Protein AF-A0A9W8CXH9-F1 (afdb_monomer_lite)

Organism: NCBI:txid1286918

Foldseek 3Di:
DLVVLVVVCCVPAPPPRDDPLVVSCVVVVHDSVVSVQSVCLACLRDDDDPVLLVVLVVCVVVVHQLCVSSCVSGVNHDSVVSVD

pLDDT: mean 85.21, std 6.74, range [55.22, 93.75]

Structure (mmCIF, N/CA/C/O backbone):
data_AF-A0A9W8CXH9-F1
#
_entry.id   AF-A0A9W8CXH9-F1
#
loop_
_atom_site.group_PDB
_atom_site.id
_atom_site.type_symbol
_atom_site.label_atom_id
_atom_site.label_alt_id
_atom_site.label_comp_id
_atom_site.label_asym_id
_atom_site.label_entity_id
_atom_site.label_seq_id
_atom_site.pdbx_PDB_ins_code
_atom_site.Cartn_x
_atom_site.Cartn_y
_atom_site.Cartn_z
_atom_site.occupancy
_atom_site.B_iso_or_equiv
_atom_site.auth_seq_id
_atom_site.auth_comp_id
_atom_site.auth_asym_id
_atom_site.auth_atom_id
_atom_site.pdbx_PDB_model_num
ATOM 1 N N . MET A 1 1 ? -5.881 6.816 -12.860 1.00 62.66 1 MET A N 1
ATOM 2 C CA . MET A 1 1 ? -4.546 7.193 -12.346 1.00 62.66 1 MET A CA 1
ATOM 3 C C . MET A 1 1 ? -3.848 6.030 -11.648 1.00 62.66 1 MET A C 1
ATOM 5 O O . MET A 1 1 ? -2.862 5.539 -12.174 1.00 62.66 1 MET A O 1
ATOM 9 N N . VAL A 1 2 ? -4.378 5.519 -10.530 1.00 70.00 2 VAL A N 1
ATOM 10 C CA . VAL A 1 2 ? -3.787 4.368 -9.815 1.00 70.00 2 VAL A CA 1
ATOM 11 C C . VAL A 1 2 ? -3.651 3.124 -10.705 1.00 70.00 2 VAL A C 1
ATOM 13 O O . VAL A 1 2 ? -2.596 2.497 -10.722 1.00 70.00 2 VAL A O 1
ATOM 16 N N . ASP A 1 3 ? -4.675 2.800 -11.497 1.00 81.25 3 ASP A N 1
ATOM 17 C CA . ASP A 1 3 ? -4.633 1.614 -12.365 1.00 81.25 3 ASP A CA 1
ATOM 18 C C . ASP A 1 3 ? -3.701 1.780 -13.574 1.00 81.25 3 ASP A C 1
ATOM 20 O O . ASP A 1 3 ? -3.082 0.814 -14.006 1.00 8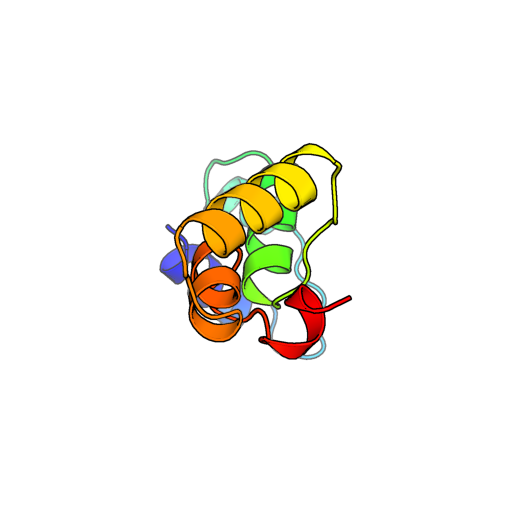1.25 3 ASP A O 1
ATOM 24 N N . GLN A 1 4 ? -3.509 3.014 -14.055 1.00 84.19 4 GLN A N 1
ATOM 25 C CA . GLN A 1 4 ? -2.545 3.326 -15.119 1.00 84.19 4 GLN A CA 1
ATOM 26 C C . GLN A 1 4 ? -1.105 3.166 -14.627 1.00 84.19 4 GLN A C 1
ATOM 28 O O . GLN A 1 4 ? -0.285 2.564 -15.310 1.00 84.19 4 GLN A O 1
ATOM 33 N N . MET A 1 5 ? -0.808 3.644 -13.415 1.00 85.94 5 MET A N 1
ATOM 34 C CA . MET A 1 5 ?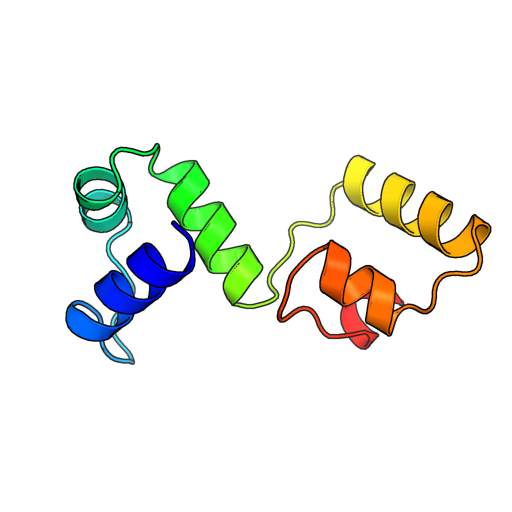 0.505 3.456 -12.801 1.00 85.94 5 MET A CA 1
ATOM 35 C C . MET A 1 5 ? 0.794 1.972 -12.542 1.00 85.94 5 MET A C 1
ATOM 37 O O . MET A 1 5 ? 1.905 1.517 -12.799 1.00 85.94 5 MET A O 1
ATOM 41 N N . LYS A 1 6 ? -0.199 1.206 -12.064 1.00 85.50 6 LYS A N 1
ATOM 42 C CA . LYS A 1 6 ? -0.066 -0.249 -11.890 1.00 85.50 6 LYS A CA 1
ATOM 43 C C . LYS A 1 6 ? 0.243 -0.953 -13.206 1.00 85.50 6 LYS A C 1
ATOM 45 O O . LYS A 1 6 ? 1.174 -1.747 -13.230 1.00 85.50 6 LYS A O 1
ATOM 50 N N . ALA A 1 7 ? -0.515 -0.655 -14.263 1.00 88.50 7 ALA A N 1
ATOM 51 C CA . ALA A 1 7 ? -0.302 -1.239 -15.585 1.00 88.50 7 ALA A CA 1
ATOM 52 C C . ALA A 1 7 ? 1.097 -0.898 -16.111 1.00 88.50 7 ALA A C 1
ATOM 54 O O . ALA A 1 7 ? 1.878 -1.793 -16.409 1.00 88.50 7 ALA A O 1
ATOM 55 N N . PHE A 1 8 ? 1.474 0.384 -16.077 1.00 89.62 8 PHE A N 1
ATOM 56 C CA . PHE A 1 8 ? 2.799 0.822 -16.509 1.00 89.62 8 PHE A CA 1
ATOM 57 C C . PHE A 1 8 ? 3.928 0.119 -15.746 1.00 89.62 8 PHE A C 1
ATOM 59 O O . PHE A 1 8 ? 4.902 -0.325 -16.353 1.00 89.62 8 PHE A O 1
ATOM 66 N N . ILE A 1 9 ? 3.808 -0.003 -14.419 1.00 87.88 9 ILE A N 1
ATOM 67 C CA . ILE A 1 9 ? 4.806 -0.704 -13.609 1.00 87.88 9 ILE A CA 1
ATOM 68 C C . ILE A 1 9 ? 4.848 -2.195 -13.953 1.00 87.88 9 ILE A C 1
ATOM 70 O O . ILE A 1 9 ? 5.940 -2.736 -14.090 1.00 87.88 9 ILE A O 1
ATOM 74 N N . ALA A 1 10 ? 3.695 -2.847 -14.107 1.00 88.69 10 ALA A N 1
ATOM 75 C CA . ALA A 1 10 ? 3.624 -4.266 -14.443 1.00 88.69 10 ALA A CA 1
ATOM 76 C C . ALA A 1 10 ? 4.255 -4.569 -15.812 1.00 88.69 10 ALA A C 1
ATOM 78 O O . ALA A 1 10 ? 4.995 -5.543 -15.932 1.00 88.69 10 ALA A O 1
ATOM 79 N N . ASP A 1 11 ? 4.019 -3.705 -16.799 1.00 92.44 11 ASP A N 1
ATOM 80 C CA . ASP A 1 11 ? 4.492 -3.891 -18.172 1.00 92.44 11 ASP A CA 1
ATOM 81 C C . ASP A 1 11 ? 5.998 -3.614 -18.321 1.00 92.44 11 ASP A C 1
ATOM 83 O O . ASP A 1 11 ? 6.675 -4.263 -19.115 1.00 92.44 11 ASP A O 1
ATOM 87 N N . ASN A 1 12 ? 6.541 -2.657 -17.556 1.00 90.94 12 ASN A N 1
ATOM 88 C CA . ASN A 1 12 ? 7.926 -2.188 -17.717 1.00 90.94 12 ASN A CA 1
ATOM 89 C C . ASN A 1 12 ? 8.889 -2.696 -16.631 1.00 90.94 12 ASN A C 1
ATOM 91 O O . ASN A 1 12 ? 10.103 -2.683 -16.831 1.00 90.94 12 ASN A O 1
ATOM 95 N N . TYR A 1 13 ? 8.369 -3.128 -15.480 1.00 89.88 13 TYR A N 1
ATOM 96 C CA . TYR A 1 13 ? 9.148 -3.607 -14.333 1.00 89.88 13 TYR A CA 1
ATOM 97 C C . TYR A 1 13 ? 8.543 -4.901 -13.765 1.00 89.88 13 TYR A C 1
ATOM 99 O O . TYR A 1 13 ? 8.080 -4.919 -12.618 1.00 89.88 13 TYR A O 1
ATOM 107 N N . PRO A 1 14 ? 8.532 -6.002 -14.539 1.00 87.69 14 PRO A N 1
ATOM 108 C CA . PRO A 1 14 ? 8.079 -7.288 -14.028 1.00 87.69 14 PRO A CA 1
ATOM 109 C C . PRO A 1 14 ? 8.969 -7.747 -12.866 1.00 87.69 14 PRO A C 1
ATOM 111 O O . PRO A 1 14 ? 10.176 -7.490 -12.836 1.00 87.69 14 PRO A O 1
ATOM 114 N N . ALA A 1 15 ? 8.377 -8.437 -11.890 1.00 79.38 15 ALA A N 1
ATOM 115 C CA . ALA A 1 15 ? 9.113 -8.922 -10.726 1.00 79.38 15 ALA A CA 1
ATOM 116 C C . ALA A 1 15 ? 10.311 -9.802 -11.153 1.00 79.38 15 ALA A C 1
ATOM 118 O O . ALA A 1 15 ? 10.152 -10.643 -12.040 1.00 79.38 15 ALA A O 1
ATOM 119 N N . PRO A 1 16 ? 11.499 -9.642 -10.532 1.00 83.31 16 PRO A N 1
ATOM 120 C CA . PRO A 1 16 ? 11.776 -8.885 -9.305 1.00 83.31 16 PRO A CA 1
ATOM 121 C C . PRO A 1 16 ? 12.286 -7.448 -9.537 1.00 83.31 16 PRO A C 1
ATOM 123 O O . PRO A 1 16 ? 12.876 -6.863 -8.629 1.00 83.31 16 PRO A O 1
ATOM 126 N N . ALA A 1 17 ? 12.117 -6.878 -10.734 1.00 84.69 17 ALA A N 1
ATOM 127 C CA . ALA A 1 17 ? 12.669 -5.566 -11.050 1.00 84.69 17 ALA A CA 1
ATOM 128 C C . ALA A 1 17 ? 12.084 -4.464 -10.150 1.00 84.69 17 AL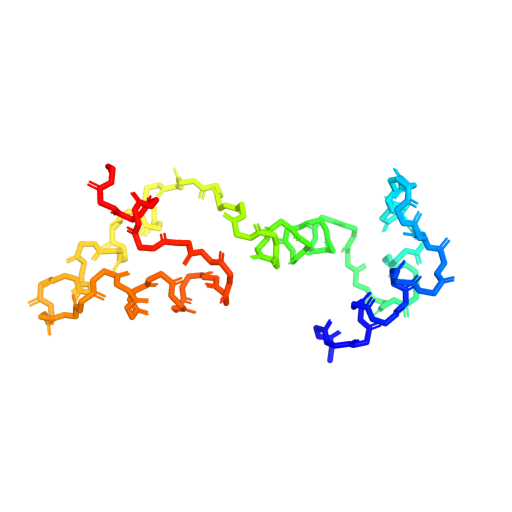A A C 1
ATOM 130 O O . ALA A 1 17 ? 10.870 -4.337 -9.979 1.00 84.69 17 ALA A O 1
ATOM 131 N N . THR A 1 18 ? 12.961 -3.630 -9.591 1.00 84.94 18 THR A N 1
ATOM 132 C CA . THR A 1 18 ? 12.544 -2.448 -8.833 1.00 84.94 18 THR A CA 1
ATOM 133 C C . THR A 1 18 ? 12.091 -1.353 -9.804 1.00 84.94 18 THR A C 1
ATOM 135 O O . THR A 1 18 ? 12.864 -0.993 -10.697 1.00 84.94 18 THR A O 1
ATOM 138 N N . PRO A 1 19 ? 10.887 -0.773 -9.637 1.00 88.25 19 PRO A N 1
ATOM 139 C CA . PRO A 1 19 ? 10.418 0.301 -10.504 1.00 88.25 19 PRO A CA 1
ATOM 140 C C . PRO A 1 19 ? 11.335 1.527 -10.457 1.00 88.25 19 PRO A C 1
ATOM 142 O O . PRO A 1 19 ? 11.657 2.036 -9.380 1.00 88.25 19 PRO A O 1
ATOM 145 N N . ASN A 1 20 ? 11.710 2.058 -11.623 1.00 92.00 20 ASN A N 1
ATOM 146 C CA . ASN A 1 20 ? 12.366 3.361 -11.697 1.00 92.00 20 ASN A CA 1
ATOM 147 C C . ASN A 1 20 ? 11.307 4.467 -11.611 1.00 92.00 20 ASN A C 1
ATOM 149 O O . ASN A 1 20 ? 10.712 4.865 -12.613 1.00 92.00 20 ASN A O 1
ATOM 153 N N . PHE A 1 21 ? 11.104 5.009 -10.411 1.00 91.50 21 PHE A N 1
ATOM 154 C CA . PHE A 1 21 ? 10.085 6.034 -10.180 1.00 91.50 21 PHE A CA 1
ATOM 155 C C . PHE A 1 21 ? 10.305 7.342 -10.946 1.00 91.50 21 PHE A C 1
ATOM 157 O O . PHE A 1 21 ? 9.355 8.103 -11.078 1.00 91.50 21 PHE A O 1
ATOM 164 N N . ARG A 1 22 ? 11.501 7.602 -11.498 1.00 91.56 22 ARG A N 1
ATOM 165 C CA . ARG A 1 22 ? 11.716 8.736 -12.413 1.00 91.56 22 ARG A CA 1
ATOM 166 C C . ARG A 1 22 ? 11.068 8.501 -13.782 1.00 91.56 22 ARG A C 1
ATOM 168 O O . ARG A 1 22 ? 10.559 9.430 -14.395 1.00 91.56 22 ARG A O 1
ATOM 175 N N . ALA A 1 23 ? 11.075 7.263 -14.272 1.00 91.12 23 ALA A N 1
ATOM 176 C CA . ALA A 1 23 ? 10.369 6.915 -15.502 1.00 91.12 23 ALA A CA 1
ATOM 177 C C . ALA A 1 23 ? 8.851 6.913 -15.274 1.00 91.12 23 ALA A C 1
ATOM 179 O O . ALA A 1 23 ? 8.109 7.470 -16.078 1.00 91.12 23 ALA A O 1
ATOM 180 N N . VAL A 1 24 ? 8.406 6.374 -14.132 1.00 90.38 24 VAL A N 1
ATOM 181 C CA . VAL A 1 24 ? 6.990 6.402 -13.729 1.00 90.38 24 VAL A CA 1
ATOM 182 C C . VAL A 1 24 ? 6.491 7.843 -13.579 1.00 90.38 24 VAL A C 1
ATOM 184 O O . VAL A 1 24 ? 5.430 8.163 -14.100 1.00 90.38 24 VAL A O 1
ATOM 187 N N . SER A 1 25 ? 7.262 8.732 -12.938 1.00 93.31 25 SER A N 1
ATOM 188 C CA . SER A 1 25 ? 6.894 10.148 -12.786 1.00 93.31 25 SER A CA 1
ATOM 189 C C . SER A 1 25 ? 6.752 10.859 -14.128 1.00 93.31 25 SER A C 1
ATOM 191 O O . SER A 1 25 ? 5.797 11.603 -14.330 1.00 93.31 25 SER A O 1
ATOM 193 N N . ASN A 1 26 ? 7.667 10.589 -15.065 1.00 92.50 26 ASN A N 1
ATOM 194 C CA . ASN A 1 26 ? 7.608 11.155 -16.411 1.00 92.50 26 ASN A CA 1
ATOM 195 C C . ASN A 1 26 ? 6.385 10.650 -17.190 1.00 92.50 26 ASN A C 1
ATOM 197 O O . ASN A 1 26 ? 5.743 11.434 -17.878 1.00 92.50 26 ASN A O 1
ATOM 201 N N . TYR A 1 27 ? 6.051 9.361 -17.067 1.00 91.38 27 TYR A N 1
ATOM 202 C CA . TYR A 1 27 ? 4.871 8.773 -17.706 1.00 91.38 27 TYR A CA 1
ATOM 203 C C . TYR A 1 27 ? 3.558 9.310 -17.120 1.00 91.38 27 TYR A C 1
ATOM 205 O O . TYR A 1 27 ? 2.624 9.618 -17.853 1.00 91.38 27 TYR A O 1
ATOM 213 N N . MET A 1 28 ? 3.494 9.440 -15.794 1.00 88.88 28 MET A N 1
ATOM 214 C CA . MET A 1 28 ? 2.293 9.870 -15.076 1.00 88.88 28 MET A CA 1
ATOM 215 C C . MET A 1 28 ? 2.098 11.391 -15.070 1.00 88.88 28 MET A C 1
ATOM 217 O O . MET A 1 28 ? 1.006 11.843 -14.740 1.00 88.88 28 MET A O 1
ATOM 221 N N . TRP A 1 29 ? 3.135 12.166 -15.406 1.00 90.81 29 TRP A N 1
ATOM 222 C CA . TRP A 1 29 ? 3.184 13.625 -15.248 1.00 90.81 29 TRP A CA 1
ATOM 223 C C . TRP A 1 29 ? 2.910 14.080 -13.802 1.00 90.81 29 TRP A C 1
ATOM 225 O O . TRP A 1 29 ? 2.153 15.012 -13.539 1.00 90.81 29 TRP A O 1
ATOM 235 N N . ILE A 1 30 ? 3.505 13.383 -12.833 1.00 88.75 30 ILE A N 1
ATOM 236 C CA . ILE A 1 30 ? 3.343 13.639 -11.392 1.00 88.75 30 ILE A CA 1
ATOM 237 C C . ILE A 1 30 ? 4.724 13.623 -10.740 1.00 88.75 30 ILE A C 1
ATOM 239 O O . ILE A 1 30 ? 5.646 13.001 -11.267 1.00 88.75 30 ILE A O 1
ATOM 243 N N . ASN A 1 31 ? 4.894 14.274 -9.586 1.00 91.75 31 ASN A N 1
ATOM 244 C CA . ASN A 1 31 ? 6.152 14.213 -8.851 1.00 91.75 31 ASN A CA 1
ATOM 245 C C . ASN A 1 31 ? 6.553 12.768 -8.522 1.00 91.75 31 ASN A C 1
ATOM 247 O O . ASN A 1 31 ? 5.737 11.894 -8.216 1.00 91.75 31 ASN A O 1
ATOM 251 N N . ARG A 1 32 ? 7.865 12.524 -8.539 1.00 90.56 32 ARG A N 1
ATOM 252 C CA . ARG A 1 32 ? 8.449 11.218 -8.211 1.00 90.56 32 ARG A CA 1
ATOM 253 C C . ARG A 1 32 ? 8.074 10.749 -6.806 1.00 90.56 32 ARG A C 1
ATOM 255 O O . ARG A 1 32 ? 7.833 9.562 -6.615 1.00 90.56 32 ARG A O 1
ATOM 262 N N . GLU A 1 33 ? 8.049 11.660 -5.840 1.00 88.12 33 GLU A N 1
ATOM 263 C CA . GLU A 1 33 ? 7.735 11.344 -4.442 1.00 88.12 33 GLU A CA 1
ATOM 264 C C . GLU A 1 33 ? 6.291 10.871 -4.283 1.00 88.12 33 GLU A C 1
ATOM 266 O O . GLU A 1 33 ? 6.060 9.840 -3.656 1.00 88.12 33 GLU A O 1
ATOM 271 N N . ASP A 1 34 ? 5.346 11.517 -4.967 1.00 86.12 34 ASP A N 1
ATOM 272 C CA . ASP A 1 34 ? 3.952 11.071 -5.009 1.00 86.12 34 ASP A CA 1
ATOM 273 C C . ASP A 1 34 ? 3.834 9.681 -5.654 1.00 86.12 34 ASP A C 1
ATOM 275 O O . ASP A 1 34 ? 3.080 8.835 -5.179 1.00 86.12 34 ASP A O 1
ATOM 279 N N . CYS A 1 35 ? 4.617 9.395 -6.703 1.00 87.56 35 CYS A N 1
ATOM 280 C CA . CYS A 1 35 ? 4.651 8.063 -7.317 1.00 87.56 35 CYS A CA 1
ATOM 281 C C . CYS A 1 35 ? 5.172 6.991 -6.347 1.00 87.56 35 CYS A C 1
ATOM 283 O O . CYS A 1 35 ? 4.633 5.885 -6.304 1.00 87.56 35 CYS A O 1
ATOM 285 N N . ILE A 1 36 ? 6.197 7.304 -5.549 1.00 87.06 36 ILE A N 1
ATOM 286 C CA . ILE A 1 36 ? 6.706 6.399 -4.509 1.00 87.06 36 ILE A CA 1
ATOM 287 C C . ILE A 1 36 ? 5.624 6.173 -3.453 1.00 87.06 36 ILE A C 1
ATOM 289 O O . ILE A 1 36 ? 5.278 5.026 -3.169 1.00 87.06 36 ILE A O 1
ATOM 293 N N . HIS A 1 37 ? 5.027 7.254 -2.947 1.00 84.38 37 HIS A N 1
ATOM 294 C CA . HIS A 1 37 ? 3.995 7.192 -1.920 1.00 84.38 37 HIS A CA 1
ATOM 295 C C . HIS A 1 37 ? 2.777 6.376 -2.373 1.00 84.38 37 HIS A C 1
ATOM 297 O O . HIS A 1 37 ? 2.321 5.484 -1.659 1.00 84.38 37 HIS A O 1
ATOM 303 N N . MET A 1 38 ? 2.302 6.599 -3.602 1.00 82.50 38 MET A N 1
ATOM 304 C CA . MET A 1 38 ? 1.220 5.813 -4.197 1.00 82.50 38 MET A CA 1
ATOM 305 C C . MET A 1 38 ? 1.595 4.334 -4.339 1.00 82.50 38 MET A C 1
ATOM 307 O O . MET A 1 38 ? 0.775 3.467 -4.043 1.00 82.50 38 MET A O 1
ATOM 311 N N . SER A 1 39 ? 2.823 4.018 -4.763 1.00 84.50 39 SER A N 1
ATOM 312 C CA . SER A 1 39 ? 3.294 2.628 -4.846 1.00 84.50 39 SER A CA 1
ATOM 313 C C . SER A 1 39 ? 3.332 1.960 -3.471 1.00 84.50 39 SER A C 1
ATOM 315 O O . SER A 1 39 ? 2.912 0.811 -3.338 1.00 84.50 39 SER A O 1
ATOM 317 N N . ASP A 1 40 ? 3.820 2.655 -2.448 1.00 83.81 40 ASP A N 1
ATOM 318 C CA . ASP A 1 40 ? 3.885 2.122 -1.088 1.00 83.81 40 ASP A CA 1
ATOM 319 C C . ASP A 1 40 ? 2.488 1.906 -0.511 1.00 83.81 40 ASP A C 1
ATOM 321 O O . ASP A 1 4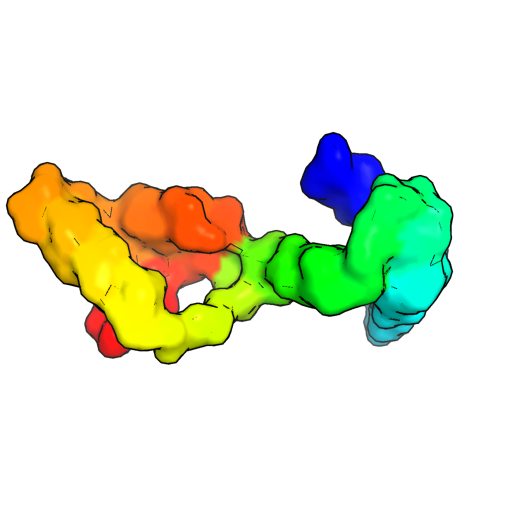0 ? 2.189 0.806 -0.032 1.00 83.81 40 ASP A O 1
ATOM 325 N N . MET A 1 41 ? 1.584 2.873 -0.693 1.00 79.62 41 MET A N 1
ATOM 326 C CA . MET A 1 41 ? 0.171 2.698 -0.375 1.00 79.62 41 MET A CA 1
ATOM 327 C C . MET A 1 41 ? -0.400 1.470 -1.081 1.00 79.62 41 MET A C 1
ATOM 329 O O . MET A 1 41 ? -1.038 0.641 -0.441 1.00 79.62 41 MET A O 1
ATOM 333 N N . LEU A 1 42 ? -0.146 1.276 -2.375 1.00 79.19 42 LEU A N 1
ATOM 334 C CA . LEU A 1 42 ? -0.615 0.093 -3.098 1.00 79.19 42 LEU A CA 1
ATOM 335 C C . LEU A 1 42 ? -0.023 -1.219 -2.586 1.00 79.19 42 LEU A C 1
ATOM 337 O O . LEU A 1 42 ? -0.667 -2.253 -2.712 1.00 79.19 42 LEU A O 1
ATOM 341 N N . LYS A 1 43 ? 1.164 -1.210 -1.988 1.00 78.94 43 LYS A N 1
ATOM 342 C CA . LYS A 1 43 ? 1.757 -2.397 -1.356 1.00 78.94 43 LYS A CA 1
ATOM 343 C C . LYS A 1 43 ? 1.252 -2.626 0.073 1.00 78.94 43 LYS A C 1
ATOM 345 O O . LYS A 1 43 ? 1.641 -3.603 0.706 1.00 78.94 43 LYS A O 1
ATOM 350 N N . GLY A 1 44 ? 0.399 -1.742 0.597 1.00 76.56 44 GLY A N 1
ATOM 351 C CA . GLY A 1 44 ? -0.014 -1.773 2.001 1.00 76.56 44 GLY A CA 1
ATOM 352 C C . GLY A 1 44 ? 1.117 -1.367 2.952 1.00 76.56 44 GLY A C 1
ATOM 353 O O . GLY A 1 44 ? 1.138 -1.786 4.114 1.00 76.56 44 GLY A O 1
ATOM 354 N N . ASN A 1 45 ? 2.081 -0.592 2.452 1.00 81.62 45 ASN A N 1
ATOM 355 C CA . ASN A 1 45 ? 3.120 0.052 3.237 1.00 81.62 45 ASN A CA 1
ATOM 356 C C . ASN A 1 45 ? 2.672 1.486 3.508 1.00 81.62 45 ASN A C 1
ATOM 358 O O . ASN A 1 45 ? 2.523 2.287 2.592 1.00 81.62 45 ASN A O 1
ATOM 362 N N . ILE A 1 46 ? 2.417 1.791 4.775 1.00 80.00 46 ILE A N 1
ATOM 363 C CA . ILE A 1 46 ? 2.019 3.125 5.212 1.00 80.00 46 ILE A CA 1
ATOM 364 C C . ILE A 1 46 ? 3.065 3.637 6.185 1.00 80.00 46 ILE A C 1
ATOM 366 O O . ILE A 1 46 ? 3.514 2.907 7.070 1.00 80.00 46 ILE A O 1
ATOM 370 N N . VAL A 1 47 ? 3.426 4.904 6.019 1.00 81.62 47 VAL A N 1
ATOM 371 C CA . VAL A 1 47 ? 4.222 5.645 6.993 1.00 81.62 47 VAL A CA 1
ATOM 372 C C . VAL A 1 47 ? 3.289 6.114 8.104 1.00 81.62 47 VAL A C 1
ATOM 374 O O . VAL A 1 47 ? 2.408 6.930 7.864 1.00 81.62 47 VAL A O 1
ATOM 377 N N . TRP A 1 48 ? 3.460 5.598 9.319 1.00 83.00 48 TRP A N 1
ATOM 378 C CA . TRP A 1 48 ? 2.619 5.953 10.465 1.00 83.00 48 TRP A CA 1
ATOM 379 C C . TRP A 1 48 ? 2.999 7.313 11.057 1.00 83.00 48 TRP A C 1
ATOM 381 O O . TRP A 1 48 ? 3.770 7.392 12.013 1.00 83.00 48 TRP A O 1
ATOM 391 N N . THR A 1 49 ? 2.438 8.382 10.499 1.00 86.69 49 THR A N 1
ATOM 392 C CA . THR A 1 49 ? 2.550 9.739 11.050 1.00 86.69 49 THR A CA 1
ATOM 393 C C . THR A 1 49 ? 1.549 9.966 12.185 1.00 86.69 49 THR A C 1
ATOM 395 O O . THR A 1 49 ? 0.550 9.249 12.302 1.00 86.69 49 THR A O 1
ATOM 398 N N . ASP A 1 50 ? 1.784 10.985 13.013 1.00 87.19 50 ASP A N 1
ATOM 399 C CA . ASP A 1 50 ? 0.850 11.357 14.087 1.00 87.19 50 ASP A CA 1
ATOM 400 C C . ASP A 1 50 ? -0.526 11.762 13.543 1.00 87.19 50 ASP A C 1
ATOM 402 O O . ASP A 1 50 ? -1.549 11.447 14.148 1.00 87.19 50 ASP A O 1
ATOM 406 N N . GLU A 1 51 ? -0.568 12.364 12.354 1.00 86.75 51 GLU A N 1
ATOM 407 C CA . GLU A 1 51 ? -1.812 12.675 11.649 1.00 86.75 51 GLU A CA 1
ATOM 408 C C . GLU A 1 51 ? -2.594 11.405 11.281 1.00 86.75 51 GLU A C 1
ATOM 410 O O . GLU A 1 51 ? -3.794 11.309 11.554 1.00 86.75 51 GLU A O 1
ATOM 415 N N . ILE A 1 52 ? -1.924 10.391 10.719 1.00 86.19 52 ILE A N 1
ATOM 416 C CA . ILE A 1 52 ? -2.573 9.117 10.383 1.00 86.19 52 ILE A CA 1
ATOM 417 C C . ILE A 1 52 ? -3.065 8.419 11.651 1.00 86.19 52 ILE A C 1
ATOM 419 O O . ILE A 1 52 ? -4.195 7.929 11.672 1.00 86.19 52 ILE A O 1
ATOM 423 N N . LYS A 1 53 ? -2.272 8.419 12.728 1.00 87.44 53 LYS A N 1
ATOM 424 C CA . LYS A 1 53 ? -2.692 7.862 14.023 1.00 87.44 53 LYS A CA 1
ATOM 425 C C . LYS A 1 53 ? -3.922 8.585 14.574 1.00 87.44 53 LYS A C 1
ATOM 427 O O . LYS A 1 53 ? -4.884 7.927 14.965 1.00 87.44 53 LYS A O 1
ATOM 432 N N . ALA A 1 54 ? -3.938 9.918 14.553 1.00 89.81 54 ALA A N 1
ATOM 433 C CA . ALA A 1 54 ? -5.084 10.711 14.994 1.00 89.81 54 ALA A CA 1
ATOM 434 C C . ALA A 1 54 ? -6.343 10.392 14.173 1.00 89.81 54 ALA A C 1
ATOM 436 O O . ALA A 1 54 ? -7.425 10.205 14.734 1.00 89.81 54 ALA A O 1
ATOM 437 N N . ARG A 1 55 ? -6.193 10.239 12.852 1.00 88.75 55 ARG A N 1
ATOM 438 C CA . ARG A 1 55 ? -7.284 9.851 11.953 1.00 88.75 55 ARG A CA 1
ATOM 439 C C . ARG A 1 55 ? -7.793 8.434 12.240 1.00 88.75 55 ARG A C 1
ATOM 441 O O . ARG A 1 55 ? -9.002 8.215 12.217 1.00 88.75 55 ARG A O 1
ATOM 448 N N . VAL A 1 56 ? -6.910 7.478 12.549 1.00 89.50 56 VAL A N 1
ATOM 449 C CA . VAL A 1 56 ? -7.313 6.128 12.990 1.00 89.50 56 VAL A CA 1
ATOM 450 C C . VAL A 1 56 ? -8.108 6.191 14.286 1.00 89.50 56 VAL A C 1
ATOM 452 O O . VAL A 1 56 ? -9.180 5.597 14.359 1.00 89.50 56 VAL A O 1
ATOM 455 N N . VAL A 1 57 ? -7.636 6.944 15.281 1.00 90.62 57 VAL A N 1
ATOM 456 C CA . VAL A 1 57 ? -8.345 7.117 16.557 1.00 90.62 57 VAL A CA 1
ATOM 457 C C . VAL A 1 57 ? -9.734 7.721 16.343 1.00 90.62 57 VAL A C 1
ATOM 459 O O . VAL A 1 57 ? -10.702 7.232 16.925 1.00 90.62 57 VAL A O 1
ATOM 462 N N . ASP A 1 58 ? -9.864 8.739 15.491 1.00 92.88 58 ASP A N 1
ATOM 463 C CA . ASP A 1 58 ? -11.159 9.331 15.137 1.00 92.88 58 ASP A CA 1
ATOM 464 C C . ASP A 1 58 ? -12.106 8.311 14.476 1.00 92.88 58 ASP A C 1
ATOM 466 O O . ASP A 1 58 ? -13.266 8.182 14.873 1.00 92.88 58 ASP A O 1
ATOM 470 N N . MET A 1 59 ? -11.611 7.510 13.527 1.00 91.56 59 MET A N 1
ATOM 471 C CA . MET A 1 59 ? -12.412 6.459 12.885 1.00 91.56 59 MET A CA 1
ATOM 472 C C . MET A 1 59 ? -12.824 5.351 13.866 1.00 91.56 59 MET A C 1
ATOM 474 O O . MET A 1 59 ? -13.964 4.883 13.818 1.00 91.56 59 MET A O 1
ATOM 478 N N . CYS A 1 60 ? -11.942 4.970 14.792 1.00 90.00 60 CYS A N 1
ATOM 479 C CA . CYS A 1 60 ? -12.262 4.037 15.873 1.00 90.00 60 CYS A CA 1
ATOM 480 C C . CYS A 1 60 ? -13.354 4.596 16.794 1.00 90.00 60 CYS A C 1
ATOM 482 O O . CYS A 1 60 ? -14.298 3.882 17.128 1.00 90.00 60 CYS A O 1
ATOM 484 N N . ARG A 1 61 ? -13.280 5.884 17.163 1.00 91.31 61 ARG A N 1
ATOM 485 C CA . ARG A 1 61 ? -14.314 6.563 17.970 1.00 91.31 61 ARG A CA 1
ATOM 486 C C . ARG A 1 61 ? -15.672 6.597 17.274 1.00 91.31 61 ARG A C 1
ATOM 488 O O . ARG A 1 61 ? -16.697 6.534 17.941 1.00 91.31 61 ARG A O 1
ATOM 495 N N . LYS A 1 62 ? -15.680 6.638 15.941 1.00 93.75 62 LYS A N 1
ATOM 496 C CA . LYS A 1 62 ? -16.886 6.527 15.105 1.00 93.75 62 LYS A CA 1
ATOM 497 C C . LYS A 1 62 ? -17.408 5.087 14.965 1.00 93.75 62 LYS A C 1
ATOM 499 O O . LYS A 1 62 ? -18.372 4.864 14.241 1.00 93.75 62 LYS A O 1
ATOM 504 N N . GLY A 1 63 ? -16.791 4.109 15.635 1.00 91.94 63 GLY A N 1
ATOM 505 C CA . GLY A 1 63 ? -17.213 2.706 15.627 1.00 91.94 63 GLY A CA 1
ATOM 506 C C . GLY A 1 63 ? -16.789 1.922 14.381 1.00 91.94 63 GLY A C 1
ATOM 507 O O . GLY A 1 63 ? -17.336 0.853 14.111 1.00 91.94 63 GLY A O 1
ATOM 508 N N . MET A 1 64 ? -15.835 2.432 13.596 1.00 92.00 64 MET A N 1
ATOM 509 C CA . MET A 1 64 ? -15.366 1.749 12.391 1.00 92.00 64 MET A CA 1
ATOM 510 C C . MET A 1 64 ? -14.473 0.553 12.740 1.00 92.00 64 MET A C 1
ATOM 512 O O . MET A 1 64 ? -13.610 0.630 13.613 1.00 92.00 64 MET A O 1
ATOM 516 N N . ARG A 1 65 ? -14.643 -0.565 12.026 1.00 90.25 65 ARG A N 1
ATOM 517 C CA . ARG A 1 65 ? -13.805 -1.759 12.213 1.00 90.25 65 ARG A CA 1
ATOM 518 C C . ARG A 1 65 ? -12.418 -1.542 11.609 1.00 90.25 65 ARG A C 1
ATOM 520 O O . ARG A 1 65 ? -12.299 -0.984 10.522 1.00 90.25 65 ARG A O 1
ATOM 527 N N . TYR A 1 66 ? -11.376 -2.096 12.230 1.00 87.06 66 TYR A N 1
ATOM 528 C CA . TYR A 1 66 ? -9.987 -1.982 11.751 1.00 87.06 66 TYR A CA 1
ATOM 529 C C . TYR A 1 66 ? -9.772 -2.437 10.301 1.00 87.06 66 TYR A C 1
ATOM 531 O O . TYR A 1 66 ? -8.941 -1.875 9.594 1.00 87.06 66 TYR A O 1
ATOM 539 N N . LYS A 1 67 ? -10.542 -3.423 9.822 1.00 86.44 67 LYS A N 1
ATOM 540 C CA . LYS A 1 67 ? -10.523 -3.851 8.413 1.00 86.44 67 LYS A CA 1
ATOM 541 C C . LYS A 1 67 ? -10.977 -2.742 7.463 1.00 86.44 67 LYS A C 1
ATOM 543 O O . LYS A 1 67 ? -10.407 -2.591 6.386 1.00 86.44 67 LYS A O 1
ATOM 548 N N . ASP A 1 68 ? -11.998 -1.993 7.859 1.00 88.12 68 ASP A N 1
ATOM 549 C CA . ASP A 1 68 ? -12.574 -0.920 7.054 1.00 88.12 68 ASP A CA 1
ATOM 550 C C . ASP A 1 68 ? -11.680 0.326 7.123 1.00 88.12 68 ASP A C 1
ATOM 552 O O . ASP A 1 68 ? -11.397 0.932 6.091 1.00 88.12 68 ASP A O 1
ATOM 556 N N . ILE A 1 69 ? -11.117 0.617 8.303 1.00 87.62 69 ILE A N 1
ATOM 557 C CA . ILE A 1 69 ? -10.075 1.639 8.485 1.00 87.62 69 ILE A CA 1
ATOM 558 C C . ILE A 1 69 ? -8.866 1.339 7.599 1.00 87.62 69 ILE A C 1
ATOM 560 O O . ILE A 1 69 ? -8.389 2.218 6.886 1.00 87.62 69 ILE A O 1
ATOM 564 N N . GLY A 1 70 ? -8.397 0.088 7.597 1.00 85.75 70 GLY A N 1
ATOM 565 C CA . GLY A 1 70 ? -7.261 -0.320 6.783 1.00 85.75 70 GLY A CA 1
ATOM 566 C C . GLY A 1 70 ? -7.485 -0.015 5.309 1.00 85.75 70 GLY A C 1
ATOM 567 O O . GLY A 1 70 ? -6.653 0.651 4.705 1.00 85.75 70 GLY A O 1
ATOM 568 N N . 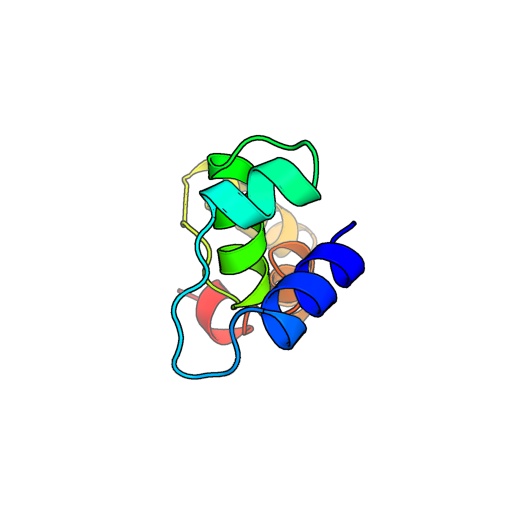LYS A 1 71 ? -8.660 -0.371 4.777 1.00 85.00 71 LYS A N 1
ATOM 569 C CA . LYS A 1 71 ? -9.054 -0.064 3.394 1.00 85.00 71 LYS A CA 1
ATOM 570 C C . LYS A 1 71 ? -9.142 1.431 3.087 1.00 85.00 71 LYS A C 1
ATOM 572 O O . LYS A 1 71 ? -8.868 1.813 1.952 1.00 85.00 71 LYS A O 1
ATOM 577 N N . GLN A 1 72 ? -9.531 2.265 4.056 1.00 84.25 72 GLN A N 1
ATOM 578 C CA . GLN A 1 72 ? -9.537 3.721 3.871 1.00 84.25 72 GLN A CA 1
ATOM 579 C C . GLN A 1 72 ? -8.128 4.309 3.795 1.00 84.25 72 GLN A C 1
ATOM 581 O O . GLN A 1 72 ? -7.921 5.300 3.098 1.00 84.25 72 GLN A O 1
ATOM 586 N N . LEU A 1 73 ? -7.175 3.723 4.520 1.00 82.25 73 LEU A N 1
ATOM 587 C CA . LEU A 1 73 ? -5.788 4.177 4.538 1.00 82.25 73 LEU A CA 1
ATOM 588 C C . LEU A 1 73 ? -4.996 3.645 3.338 1.00 82.25 73 LEU A C 1
ATOM 590 O O . LEU A 1 73 ? -4.233 4.376 2.716 1.00 82.25 73 LEU A O 1
ATOM 594 N N . SER A 1 74 ? -5.179 2.373 2.993 1.00 81.50 74 SER A N 1
ATOM 595 C CA . SER A 1 74 ? -4.669 1.791 1.759 1.00 81.50 74 SER A CA 1
ATOM 596 C C . SER A 1 74 ? -5.526 0.602 1.327 1.00 81.50 74 SER A C 1
ATOM 598 O O . SER A 1 74 ? -5.908 -0.230 2.152 1.00 81.50 74 SER A O 1
ATOM 600 N N . PRO A 1 75 ? -5.753 0.438 0.013 1.00 76.69 75 PRO A N 1
ATOM 601 C CA . PRO A 1 75 ? -6.547 -0.670 -0.509 1.00 76.69 75 PRO A CA 1
ATOM 602 C C . PRO A 1 75 ? -5.994 -2.052 -0.125 1.00 76.69 75 PRO A C 1
ATOM 604 O O . PRO A 1 75 ? -6.764 -3.006 -0.054 1.00 76.69 75 PRO A O 1
ATOM 607 N N . ASN A 1 76 ? -4.689 -2.152 0.153 1.00 81.88 76 ASN A N 1
ATOM 608 C CA . ASN A 1 76 ? -3.995 -3.403 0.464 1.00 81.88 76 ASN A CA 1
ATOM 609 C C . ASN A 1 76 ? -3.421 -3.436 1.892 1.00 81.88 76 ASN A C 1
ATOM 611 O O . ASN A 1 76 ? -2.630 -4.323 2.219 1.00 81.88 76 ASN A O 1
ATOM 615 N N . LEU A 1 77 ? -3.802 -2.494 2.763 1.00 82.56 77 LEU A N 1
ATOM 616 C CA . LEU A 1 77 ? -3.394 -2.530 4.165 1.00 82.56 77 LEU A CA 1
ATOM 617 C C . LEU A 1 77 ? -4.164 -3.617 4.917 1.00 82.56 77 LEU A C 1
ATOM 619 O O . LEU A 1 77 ? -5.396 -3.631 4.948 1.00 82.56 77 LEU A O 1
ATOM 623 N N . SER A 1 78 ? -3.435 -4.520 5.572 1.00 78.62 78 SER A N 1
ATOM 624 C CA . SER A 1 78 ? -4.053 -5.526 6.428 1.00 78.62 78 SER A CA 1
ATOM 625 C C . SER A 1 78 ? -4.569 -4.899 7.726 1.00 78.62 78 SER A C 1
ATOM 627 O O . SER A 1 78 ? -3.931 -4.023 8.309 1.00 78.62 78 SER A O 1
ATOM 629 N N . ALA A 1 79 ? -5.703 -5.397 8.227 1.00 75.88 79 ALA A N 1
ATOM 630 C CA . ALA A 1 79 ? -6.274 -4.938 9.496 1.00 75.88 79 ALA A CA 1
ATOM 631 C C . ALA A 1 79 ? -5.283 -5.080 10.668 1.00 75.88 79 ALA A C 1
ATOM 633 O O . ALA A 1 79 ? -5.253 -4.232 11.550 1.00 75.88 79 ALA A O 1
ATOM 634 N N . ALA A 1 80 ? -4.431 -6.111 10.642 1.00 75.56 80 ALA A N 1
ATOM 635 C CA . ALA A 1 80 ? -3.410 -6.351 11.661 1.00 75.56 80 ALA A CA 1
ATOM 636 C C . ALA A 1 80 ? -2.393 -5.203 11.782 1.00 75.56 80 ALA A C 1
ATOM 638 O O . ALA A 1 80 ? -1.921 -4.932 12.878 1.00 75.56 80 ALA A O 1
ATOM 639 N N . LYS A 1 81 ? -2.091 -4.494 10.684 1.00 76.94 81 LYS A N 1
ATOM 640 C CA . LYS A 1 81 ? -1.197 -3.328 10.717 1.00 76.94 81 LYS A CA 1
ATOM 641 C C . LYS A 1 81 ? -1.842 -2.094 11.362 1.00 76.94 81 LYS A C 1
ATOM 643 O O . LYS A 1 81 ? -1.112 -1.188 11.725 1.00 76.94 81 LYS A O 1
ATOM 648 N N . VAL A 1 82 ? -3.173 -2.051 11.488 1.00 75.12 82 VAL A N 1
ATOM 649 C CA . VAL A 1 82 ? -3.930 -0.919 12.067 1.00 75.12 82 VAL A CA 1
ATOM 650 C C . VAL A 1 82 ? -4.079 -1.038 13.587 1.00 75.12 82 VAL A C 1
ATOM 652 O O . VAL A 1 82 ? -4.299 -0.043 14.262 1.00 75.12 82 VAL A O 1
ATOM 655 N N . VAL A 1 83 ? -3.984 -2.256 14.122 1.00 69.81 83 VAL A N 1
ATOM 656 C CA . VAL A 1 83 ? -4.178 -2.551 15.554 1.00 69.81 83 VAL A CA 1
ATOM 657 C C . VAL A 1 83 ? -2.932 -2.212 16.396 1.00 69.81 83 VAL A C 1
ATOM 659 O O . VAL A 1 83 ? -3.019 -2.229 17.620 1.00 69.81 83 VAL A O 1
ATOM 662 N N . ALA A 1 84 ? -1.797 -1.921 15.749 1.00 55.22 84 ALA A N 1
ATOM 663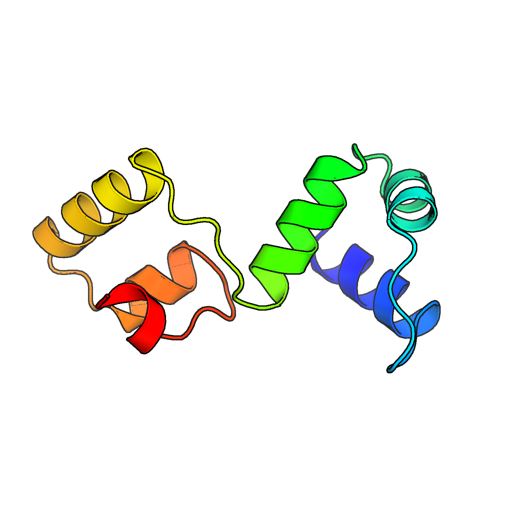 C CA . ALA A 1 84 ? -0.495 -1.703 16.381 1.00 55.22 84 ALA A CA 1
ATOM 664 C C . ALA A 1 84 ? -0.376 -0.364 17.126 1.00 55.22 84 ALA A C 1
ATOM 666 O O . ALA A 1 84 ? -0.839 0.667 16.585 1.00 55.22 84 ALA A O 1
#

Sequence (84 aa):
MVDQMKAFIADNYPAPATPNFRAVSNYMWINREDCIHMSDMLKGNIVWTDEIKARVVDMCRKGMRYKDIGKQLSPNLSAAKVVA

Radius of gyration: 14.8 Å; chains: 1; bounding box: 30×23×36 Å

Secondary structure (DSSP, 8-state):
-HHHHHHHHHHHS-TTPPP-HHHHHHHHTS-HHHHHHHHHHHTT-----HHHHHHHHHHHHTT--HHHHHHHH-TT--HHHH--